Protein AF-A0A943QMR5-F1 (afdb_monomer_lite)

Sequence (156 aa):
EYVKEIKVVPTGTSNFNRKTGVVTILEGMEEGELLHELGHALETKFDLYNNEKFINILKADLPDSFTCLLNIKTTKEFIQEIDILDVDCPKFISKYQSRIYDKDMYKNERIDFSTGEFNYKVLGEYFSEGYKGYILNPNNLKEKDIKLYNFIKELV

Secondary structure (DSSP, 8-state):
----EEEEESSS--EEETTTTEEEEETTPPTTHHHHHHHHHHHHHTTGGG-HHHHHHHHTTSPPHHHHHHTEEEE-SSSS-EEEE-S--TT-SSGGGGEE-SB-TT--BSEETTTTEE-GGG-TTHHHHHHHHHHH-HHHHHHH-HHHHHHHHHH-

Foldseek 3Di:
DLQPEEAEDQDDDFAQDNVVSYTYHHPPDDPLSSLLRVLLSLCSVVVLLPPPLSVCLLCPQDDFFVLQVVQWDWDPPDPDIFIFRRDPRQQDLDRLLRTFDQAAPVRHGCAPPVVRGGDSNRSVRNRSVLSSCCPPPVPSNCVRRVSSSVVVVVSD

Radius of gyration: 15.37 Å; chains: 1; bounding box: 36×32×40 Å

pLDDT: mean 94.41, std 4.56, range [62.22, 98.44]

Structure (mmCIF, N/CA/C/O backbone):
data_AF-A0A943QMR5-F1
#
_entry.id   AF-A0A943QMR5-F1
#
loop_
_atom_site.group_PDB
_atom_site.id
_atom_site.type_symbol
_atom_site.label_atom_id
_atom_site.label_alt_id
_atom_site.label_comp_id
_atom_site.label_asym_id
_atom_site.label_entity_id
_atom_site.label_seq_id
_atom_site.pdbx_PDB_ins_code
_atom_site.Cartn_x
_atom_site.Cartn_y
_atom_site.Cartn_z
_atom_site.occupancy
_atom_site.B_iso_or_equiv
_atom_site.auth_seq_id
_atom_site.auth_comp_id
_atom_site.auth_asym_id
_atom_site.auth_atom_id
_atom_site.pdbx_PDB_model_num
ATOM 1 N N . GLU A 1 1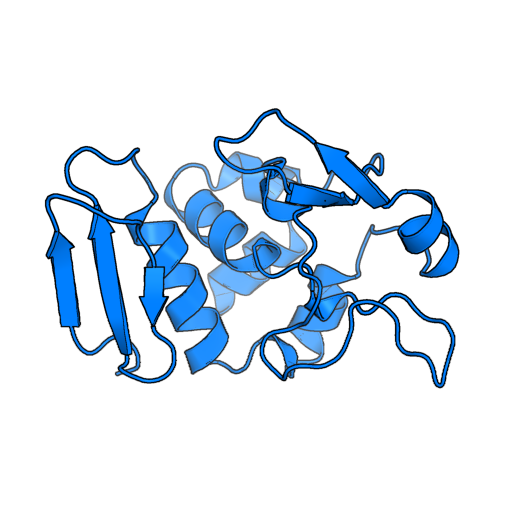 ? -18.369 -10.548 5.389 1.00 62.22 1 GLU A N 1
ATOM 2 C CA . GLU A 1 1 ? -17.677 -9.311 5.818 1.00 62.22 1 GLU A CA 1
ATOM 3 C C . GLU A 1 1 ? -16.207 -9.624 6.073 1.00 62.22 1 GLU A C 1
ATOM 5 O O . GLU A 1 1 ? -15.922 -10.738 6.501 1.00 62.22 1 GLU A O 1
ATOM 10 N N . TYR A 1 2 ? -15.286 -8.716 5.723 1.00 83.38 2 TYR A N 1
ATOM 11 C CA . TYR A 1 2 ? -13.830 -8.952 5.819 1.00 83.38 2 TYR A CA 1
ATOM 12 C C . TYR A 1 2 ? -13.209 -8.324 7.079 1.00 83.38 2 TYR A C 1
ATOM 14 O O . TYR A 1 2 ? -12.299 -8.898 7.674 1.00 83.38 2 TYR A O 1
ATOM 22 N N . VAL A 1 3 ? -13.767 -7.196 7.531 1.00 92.38 3 VAL A N 1
ATOM 23 C CA . VAL A 1 3 ? -13.596 -6.701 8.900 1.00 92.38 3 VAL A CA 1
ATOM 24 C C . VAL A 1 3 ? -14.624 -7.407 9.774 1.00 92.38 3 VAL A C 1
ATOM 26 O O . VAL A 1 3 ? -15.812 -7.391 9.459 1.00 92.38 3 VAL A O 1
ATOM 29 N N . LYS A 1 4 ? -14.162 -8.054 10.841 1.00 93.81 4 LYS A N 1
ATOM 30 C CA . LYS A 1 4 ? -15.006 -8.774 11.803 1.00 93.81 4 LYS A CA 1
ATOM 31 C C . LYS A 1 4 ? -15.184 -8.009 13.106 1.00 93.81 4 LYS A C 1
ATOM 33 O O . LYS A 1 4 ? -16.177 -8.199 13.794 1.00 93.81 4 LYS A O 1
ATOM 38 N N . GLU A 1 5 ? -14.205 -7.182 13.456 1.00 94.94 5 GLU A N 1
ATOM 39 C CA . GLU A 1 5 ? -14.172 -6.451 14.715 1.00 94.94 5 GLU A CA 1
ATOM 40 C C . GLU A 1 5 ? -13.260 -5.229 14.570 1.00 94.94 5 GLU A C 1
ATOM 42 O O . GLU A 1 5 ? -12.235 -5.302 13.887 1.00 94.94 5 GLU A O 1
ATOM 47 N N . ILE A 1 6 ? -13.623 -4.127 15.227 1.00 94.94 6 ILE A N 1
ATOM 48 C CA . ILE A 1 6 ? -12.778 -2.938 15.365 1.00 94.94 6 ILE A CA 1
ATOM 49 C C . ILE A 1 6 ? -12.513 -2.741 16.857 1.00 94.94 6 ILE A C 1
ATOM 51 O O . ILE A 1 6 ? -13.455 -2.661 17.645 1.00 94.94 6 ILE A O 1
ATOM 55 N N . LYS A 1 7 ? -11.237 -2.683 17.245 1.00 95.19 7 LYS A N 1
ATOM 56 C CA . LYS A 1 7 ? -10.789 -2.490 18.628 1.00 95.19 7 LYS A CA 1
ATOM 57 C C . LYS A 1 7 ? -10.012 -1.203 18.751 1.00 95.19 7 LYS A C 1
ATOM 59 O O . LYS A 1 7 ? -9.032 -1.013 18.040 1.00 95.19 7 LYS A O 1
ATOM 64 N N . VAL A 1 8 ? -10.401 -0.388 19.718 1.00 94.62 8 VAL A N 1
ATOM 65 C CA . VAL A 1 8 ? -9.587 0.729 20.179 1.00 94.62 8 VAL A CA 1
ATOM 66 C C . VAL A 1 8 ? -8.699 0.224 21.317 1.00 94.62 8 VAL A C 1
ATOM 68 O O . VAL A 1 8 ? -9.191 -0.462 22.214 1.00 94.62 8 VAL A O 1
ATOM 71 N N . VAL A 1 9 ? -7.392 0.479 21.241 1.00 93.44 9 VAL A N 1
ATOM 72 C CA . VAL A 1 9 ? -6.405 -0.002 22.220 1.00 93.44 9 VAL A CA 1
ATOM 73 C C . VAL A 1 9 ? -5.554 1.151 22.755 1.00 93.44 9 VAL A C 1
ATOM 75 O O . VAL A 1 9 ? -5.190 2.034 21.983 1.00 93.44 9 VAL A O 1
ATOM 78 N N . PRO A 1 10 ? -5.174 1.142 24.044 1.00 92.25 10 PRO A N 1
ATOM 79 C CA . PRO A 1 10 ? -4.408 2.237 24.644 1.00 92.25 10 PRO A CA 1
ATOM 80 C C . PRO A 1 10 ? -2.910 2.205 24.294 1.00 92.25 10 PRO A C 1
ATOM 82 O O . PRO A 1 10 ? -2.204 3.188 24.501 1.00 92.25 10 PRO A O 1
ATOM 85 N N . THR A 1 11 ? -2.388 1.070 23.815 1.00 88.00 11 THR A N 1
ATOM 86 C CA . THR A 1 11 ? -0.970 0.882 23.469 1.00 88.00 11 THR A CA 1
ATOM 87 C C . THR A 1 11 ? -0.811 -0.034 22.254 1.00 88.00 11 THR A C 1
ATOM 89 O O . THR A 1 11 ? -1.694 -0.834 21.944 1.00 88.00 11 THR A O 1
ATOM 92 N N . GLY A 1 12 ? 0.338 0.060 21.577 1.00 87.50 12 GLY A N 1
ATOM 93 C CA . GLY A 1 12 ? 0.656 -0.724 20.380 1.00 87.50 12 GLY A CA 1
ATOM 94 C C . GLY A 1 12 ? 0.621 0.132 19.118 1.00 87.50 12 GLY A C 1
ATOM 95 O O . GLY A 1 12 ? 1.013 1.294 19.155 1.00 87.50 12 GLY A O 1
ATOM 96 N N . THR A 1 13 ? 0.182 -0.451 18.005 1.00 87.38 13 THR A N 1
ATOM 97 C CA . THR A 1 13 ? 0.020 0.242 16.722 1.00 87.38 13 THR A CA 1
ATOM 98 C C . THR A 1 13 ? -1.350 -0.060 16.136 1.00 87.38 13 THR A C 1
ATOM 100 O O . THR A 1 13 ? -1.931 -1.120 16.402 1.00 87.38 13 THR A O 1
ATOM 103 N N . SER A 1 14 ? -1.843 0.850 15.305 1.00 92.25 14 SER A N 1
ATOM 104 C CA . SER A 1 14 ? -2.954 0.555 14.406 1.00 92.25 14 SER A CA 1
ATOM 105 C C . SER A 1 14 ? -2.537 -0.529 13.416 1.00 92.25 14 SER A C 1
ATOM 107 O O . SER A 1 14 ? -1.351 -0.636 13.088 1.00 92.25 14 SER A O 1
ATOM 109 N N . ASN A 1 15 ? -3.472 -1.417 13.074 1.00 94.25 15 ASN A N 1
ATOM 110 C CA . ASN A 1 15 ? -3.225 -2.503 12.127 1.00 94.25 15 ASN A CA 1
ATOM 111 C C . ASN A 1 15 ? -4.519 -3.241 11.757 1.00 94.25 15 ASN A C 1
ATOM 113 O O . ASN A 1 15 ? -5.309 -3.611 12.631 1.00 94.25 15 ASN A O 1
ATOM 117 N N . PHE A 1 16 ? -4.659 -3.615 10.490 1.00 96.00 16 PHE A N 1
ATOM 118 C CA . PHE A 1 16 ? -5.585 -4.632 10.024 1.00 96.00 16 PHE A CA 1
ATOM 119 C C . PHE A 1 16 ? -4.928 -6.018 9.983 1.00 96.00 16 PHE A C 1
ATOM 121 O O . PHE A 1 16 ? -4.152 -6.378 9.088 1.00 96.00 16 PHE A O 1
ATOM 128 N N . ASN A 1 17 ? -5.324 -6.877 10.923 1.00 94.00 17 ASN A N 1
ATOM 129 C CA . ASN A 1 17 ? -4.875 -8.261 10.943 1.00 94.00 17 ASN A CA 1
ATOM 130 C C . ASN A 1 17 ? -5.646 -9.104 9.915 1.00 94.00 17 ASN A C 1
ATOM 132 O O . ASN A 1 17 ? -6.742 -9.598 10.181 1.00 94.00 17 ASN A O 1
ATOM 136 N N . ARG A 1 18 ? -5.012 -9.358 8.765 1.00 92.75 18 ARG A N 1
ATOM 137 C CA . ARG A 1 18 ? -5.574 -10.139 7.644 1.00 92.75 18 ARG A CA 1
ATOM 138 C C . ARG A 1 18 ? -6.019 -11.560 8.014 1.00 92.75 18 ARG A C 1
ATOM 140 O O . ARG A 1 18 ? -6.898 -12.102 7.354 1.00 92.75 18 ARG A O 1
ATOM 147 N N . LYS A 1 19 ? -5.437 -12.179 9.053 1.00 91.75 19 LYS A N 1
ATOM 148 C CA . LYS A 1 19 ? -5.794 -13.545 9.486 1.00 91.75 19 LYS A CA 1
ATOM 149 C C . LYS A 1 19 ? -7.053 -13.565 10.345 1.00 91.75 19 LYS A C 1
ATOM 151 O O . LYS A 1 19 ? -7.876 -14.467 10.214 1.00 91.75 19 LYS A O 1
ATOM 156 N N . THR A 1 20 ? -7.183 -12.603 11.254 1.00 94.25 20 THR A N 1
ATOM 157 C CA . THR A 1 20 ? -8.310 -12.557 12.194 1.00 94.25 20 THR A CA 1
ATOM 158 C C . THR A 1 20 ? -9.465 -11.706 11.674 1.00 94.25 20 THR A C 1
ATOM 160 O O . THR A 1 20 ? -10.603 -11.939 12.072 1.00 94.25 20 THR A O 1
ATOM 163 N N . GLY A 1 21 ? -9.202 -10.772 10.756 1.00 94.62 21 GLY A N 1
ATOM 164 C CA . GLY A 1 21 ? -10.157 -9.765 10.295 1.00 94.62 21 GLY A CA 1
ATOM 165 C C . GLY A 1 21 ? -10.380 -8.642 11.312 1.00 94.62 21 GLY A C 1
ATOM 166 O O . GLY A 1 21 ? -11.382 -7.938 11.225 1.00 94.62 21 GLY A O 1
ATOM 167 N N . VAL A 1 22 ? -9.498 -8.505 12.305 1.00 96.44 22 VAL A N 1
ATOM 168 C CA . VAL A 1 22 ? -9.606 -7.485 13.356 1.00 96.44 22 VAL A CA 1
ATOM 169 C C . VAL A 1 22 ? -8.833 -6.244 12.929 1.00 96.44 22 VAL A C 1
ATOM 171 O O . VAL A 1 22 ? -7.657 -6.347 12.577 1.00 96.44 22 VAL A O 1
ATOM 174 N N . VAL A 1 23 ? -9.491 -5.089 12.991 1.00 96.75 23 VAL A N 1
ATOM 175 C CA . VAL A 1 23 ? -8.855 -3.775 12.885 1.00 96.75 23 VAL A CA 1
ATOM 176 C C . VAL A 1 23 ? -8.551 -3.286 14.298 1.00 96.75 23 VAL A C 1
ATOM 178 O O . VAL A 1 23 ? -9.454 -3.179 15.127 1.00 96.75 23 VAL A O 1
ATOM 181 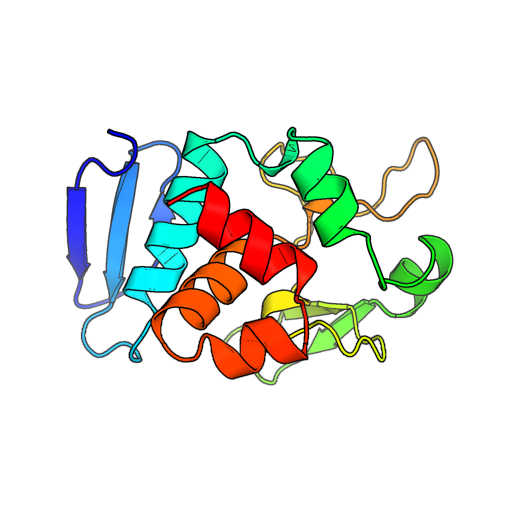N N . THR A 1 24 ? -7.288 -3.000 14.578 1.00 95.94 24 THR A N 1
ATOM 182 C CA . THR A 1 24 ? -6.842 -2.374 15.824 1.00 95.94 24 THR A CA 1
ATOM 183 C C . THR A 1 24 ? -6.528 -0.910 15.555 1.00 95.94 24 THR A C 1
ATOM 185 O O . THR A 1 24 ? -5.931 -0.592 14.533 1.00 95.94 24 THR A O 1
ATOM 188 N N . ILE A 1 25 ? -6.941 -0.039 16.468 1.00 95.50 25 ILE A N 1
ATOM 189 C CA . ILE A 1 25 ? -6.929 1.419 16.352 1.00 95.50 25 ILE A CA 1
ATOM 190 C C . ILE A 1 25 ? -6.309 1.969 17.640 1.00 95.50 25 ILE A C 1
ATOM 192 O O . ILE A 1 25 ? -6.849 1.739 18.722 1.00 95.50 25 ILE A O 1
ATOM 196 N N . LEU A 1 26 ? -5.147 2.620 17.556 1.00 93.38 26 LEU A N 1
ATOM 197 C CA . LEU A 1 26 ? -4.461 3.156 18.738 1.00 93.38 26 LEU A CA 1
ATOM 198 C C . LEU A 1 26 ? -5.170 4.414 19.270 1.00 93.38 26 LEU A C 1
ATOM 200 O O . LEU A 1 26 ? -5.434 5.348 18.523 1.00 93.38 26 LEU A O 1
ATOM 204 N N . GLU A 1 27 ? -5.451 4.485 20.570 1.00 90.00 27 GLU A N 1
ATOM 205 C CA . GLU A 1 27 ? -6.047 5.682 21.175 1.00 90.00 27 GLU A CA 1
ATOM 206 C C . GLU A 1 27 ? -5.210 6.944 20.910 1.00 90.00 27 GLU A C 1
ATOM 208 O O . GLU A 1 27 ? -3.996 6.957 21.099 1.00 90.00 27 GLU A O 1
ATOM 213 N N . GLY A 1 28 ? -5.876 8.025 20.491 1.00 84.75 28 GLY A N 1
ATOM 214 C CA . GLY A 1 28 ? -5.225 9.311 20.218 1.00 84.75 28 GLY A CA 1
ATOM 215 C C . GLY A 1 28 ? -4.469 9.388 18.888 1.00 84.75 28 GLY A C 1
ATOM 216 O O . GLY A 1 28 ? -3.733 10.350 18.682 1.00 84.75 28 GLY A O 1
ATOM 217 N N . MET A 1 29 ? -4.639 8.406 17.997 1.00 84.81 29 MET A N 1
ATOM 218 C CA . MET A 1 29 ? -4.079 8.436 16.642 1.00 84.81 29 MET A CA 1
ATOM 219 C C . MET A 1 29 ? -4.600 9.606 15.794 1.00 84.81 29 MET A C 1
ATOM 221 O O . MET A 1 29 ? -5.640 10.208 16.075 1.00 84.81 29 MET A O 1
ATOM 225 N N . GLU A 1 30 ? -3.888 9.866 14.703 1.00 84.69 30 GLU A N 1
ATOM 226 C CA . GLU A 1 30 ? -4.245 10.891 13.731 1.00 84.69 30 GLU A CA 1
ATOM 227 C C . GLU A 1 30 ? -5.541 10.569 12.971 1.00 84.69 30 GLU A C 1
ATOM 229 O O . GLU A 1 30 ? -5.943 9.414 12.779 1.00 84.69 30 GLU A O 1
ATOM 234 N N . GLU A 1 31 ? -6.200 11.629 12.507 1.00 86.81 31 GLU A N 1
ATOM 235 C CA . GLU A 1 31 ? -7.380 11.518 11.661 1.00 86.81 31 GLU A CA 1
ATOM 236 C C . GLU A 1 31 ? -7.048 10.763 10.361 1.00 86.81 31 GLU A C 1
ATOM 238 O O . GLU A 1 31 ? -6.076 11.057 9.668 1.00 86.81 31 GLU A O 1
ATOM 243 N N . GLY A 1 32 ? -7.881 9.778 10.017 1.00 92.44 32 GLY A N 1
ATOM 244 C CA . GLY A 1 32 ? -7.724 8.970 8.805 1.00 92.44 32 GLY A CA 1
ATOM 245 C C . GLY A 1 32 ? -7.019 7.631 8.993 1.00 92.44 32 GLY A C 1
ATOM 246 O O . GLY A 1 32 ? -7.084 6.798 8.094 1.00 92.44 32 GLY A O 1
ATOM 247 N N . GLU A 1 33 ? -6.437 7.366 10.156 1.00 94.00 33 GLU A N 1
ATOM 248 C CA . GLU A 1 33 ? -5.756 6.099 10.435 1.00 94.00 33 GLU A CA 1
ATOM 249 C C . GLU A 1 33 ? -6.735 4.901 10.439 1.00 94.00 33 GLU A C 1
ATOM 251 O O . GLU A 1 33 ? -6.443 3.844 9.890 1.00 94.00 33 GLU A O 1
ATOM 256 N N . LEU A 1 34 ? -7.981 5.076 10.906 1.00 95.12 34 LEU A N 1
ATOM 257 C CA . LEU A 1 34 ? -9.029 4.060 10.702 1.00 95.12 34 LEU A CA 1
ATOM 258 C C . LEU A 1 34 ? -9.304 3.809 9.211 1.00 95.12 34 LEU A C 1
ATOM 260 O O . LEU A 1 34 ? -9.504 2.669 8.801 1.00 95.12 34 LEU A O 1
ATOM 264 N N . LEU A 1 35 ? -9.330 4.863 8.393 1.00 96.38 35 LEU A N 1
ATOM 265 C CA . LEU A 1 35 ? -9.588 4.731 6.958 1.00 96.38 35 LEU A CA 1
ATOM 266 C C . LEU A 1 35 ? -8.445 3.983 6.271 1.00 96.38 35 LEU A C 1
ATOM 268 O O . LEU A 1 35 ? -8.716 3.129 5.435 1.00 96.38 35 LEU A O 1
ATOM 272 N N . HIS A 1 36 ? -7.203 4.250 6.670 1.00 96.81 36 HIS A N 1
ATOM 273 C CA . HIS A 1 36 ? -6.023 3.519 6.222 1.00 96.81 36 HIS A CA 1
ATOM 274 C C . HIS A 1 36 ? -6.173 2.006 6.460 1.00 96.81 36 HIS A C 1
ATOM 276 O O . HIS A 1 36 ? -6.114 1.214 5.516 1.00 96.81 36 HIS A O 1
ATOM 282 N N . GLU A 1 37 ? -6.503 1.601 7.691 1.00 96.94 37 GLU A N 1
ATOM 283 C CA . GLU A 1 37 ? -6.676 0.181 8.025 1.00 96.94 37 GLU A CA 1
ATOM 284 C C . GLU A 1 37 ? -7.878 -0.467 7.328 1.00 96.94 37 GLU A C 1
ATOM 286 O O . GLU A 1 37 ? -7.832 -1.632 6.916 1.00 96.94 37 GLU A O 1
ATOM 291 N N . LEU A 1 38 ? -8.965 0.284 7.134 1.00 96.19 38 LEU A N 1
ATOM 292 C CA . LEU A 1 38 ? -10.084 -0.174 6.311 1.00 96.19 38 LEU A CA 1
ATOM 293 C C . LEU A 1 38 ? -9.670 -0.346 4.841 1.00 96.19 38 LEU A C 1
ATOM 295 O O . LEU A 1 38 ? -10.133 -1.284 4.193 1.00 96.19 38 LEU A O 1
ATOM 299 N N . GLY A 1 39 ? -8.764 0.489 4.331 1.00 97.19 39 GLY A N 1
ATOM 300 C CA . GLY A 1 39 ? -8.156 0.337 3.010 1.00 97.19 39 GLY A CA 1
ATOM 301 C C . GLY A 1 39 ? -7.448 -1.010 2.863 1.00 97.19 39 GLY A C 1
ATOM 302 O O . GLY A 1 39 ? -7.742 -1.762 1.934 1.00 97.19 39 GLY A O 1
ATOM 303 N N . HIS A 1 40 ? -6.631 -1.395 3.843 1.00 97.31 40 HIS A N 1
ATOM 304 C CA . HIS A 1 40 ? -6.014 -2.723 3.885 1.00 97.31 40 HIS A CA 1
ATOM 305 C C . HIS A 1 40 ? -7.023 -3.879 3.951 1.00 97.31 40 HIS A C 1
ATOM 307 O O . HIS A 1 40 ? -6.810 -4.958 3.377 1.00 97.31 40 HIS A O 1
ATOM 313 N N . ALA A 1 41 ? -8.151 -3.675 4.632 1.00 96.56 41 ALA A N 1
ATOM 314 C CA . ALA A 1 41 ? -9.226 -4.657 4.637 1.00 96.56 41 ALA A CA 1
ATOM 315 C C . ALA A 1 41 ? -9.861 -4.825 3.249 1.00 96.56 41 ALA A C 1
ATOM 317 O O . ALA A 1 41 ? -10.148 -5.956 2.847 1.00 96.56 41 ALA A O 1
ATOM 318 N N . LEU A 1 42 ? -10.034 -3.735 2.493 1.00 96.56 42 LEU A N 1
ATOM 319 C CA . LEU A 1 42 ? -10.519 -3.776 1.109 1.00 96.56 42 LEU A CA 1
ATOM 320 C C . LEU A 1 42 ? -9.505 -4.439 0.168 1.00 96.56 42 LEU A C 1
ATOM 322 O O . LEU A 1 42 ? -9.911 -5.294 -0.618 1.00 96.56 42 LEU A O 1
ATOM 326 N N . GLU A 1 43 ? -8.207 -4.137 0.295 1.00 95.88 43 GLU A N 1
ATOM 327 C CA . GLU A 1 43 ? -7.138 -4.815 -0.463 1.00 95.88 43 GLU A CA 1
ATOM 328 C C . GLU A 1 43 ? -7.254 -6.328 -0.361 1.00 95.88 43 GLU A C 1
ATOM 330 O O . GLU A 1 43 ? -7.182 -7.043 -1.359 1.00 95.88 43 GLU A O 1
ATOM 335 N N . THR A 1 44 ? -7.468 -6.805 0.864 1.00 94.69 44 THR A N 1
ATOM 336 C CA . THR A 1 44 ? -7.525 -8.234 1.146 1.00 94.69 44 THR A CA 1
ATOM 337 C C . THR A 1 44 ? -8.858 -8.832 0.702 1.00 94.69 44 THR A C 1
ATOM 339 O O . THR A 1 44 ? -8.880 -9.924 0.142 1.00 94.69 44 THR A O 1
ATOM 342 N N . LYS A 1 45 ? -9.973 -8.115 0.899 1.00 94.31 45 LYS A N 1
ATOM 343 C CA . LYS A 1 45 ? -11.311 -8.547 0.468 1.00 94.31 45 LYS A CA 1
ATOM 344 C C . LYS A 1 45 ? -11.395 -8.760 -1.042 1.00 94.31 45 LYS A C 1
ATOM 346 O O . LYS A 1 45 ? -12.061 -9.694 -1.481 1.00 94.31 45 LYS A O 1
ATOM 351 N N . PHE A 1 46 ? -10.776 -7.871 -1.812 1.00 95.19 46 PHE A N 1
ATOM 352 C CA . PHE A 1 46 ? -10.840 -7.868 -3.273 1.00 95.19 46 PHE A CA 1
ATOM 353 C C . PHE A 1 46 ? -9.600 -8.471 -3.943 1.00 95.19 46 PHE A C 1
ATOM 355 O O . PHE A 1 46 ? -9.499 -8.418 -5.166 1.00 95.19 46 PHE A O 1
ATOM 362 N N . ASP A 1 47 ? -8.679 -9.034 -3.153 1.00 95.50 47 ASP A N 1
ATOM 363 C CA . ASP A 1 47 ? -7.408 -9.614 -3.604 1.00 95.50 47 ASP A CA 1
ATOM 364 C C . ASP A 1 47 ? -6.667 -8.702 -4.600 1.00 95.50 47 ASP A C 1
ATOM 366 O O . ASP A 1 47 ? -6.244 -9.114 -5.683 1.00 95.50 47 ASP A O 1
ATOM 370 N N . LEU 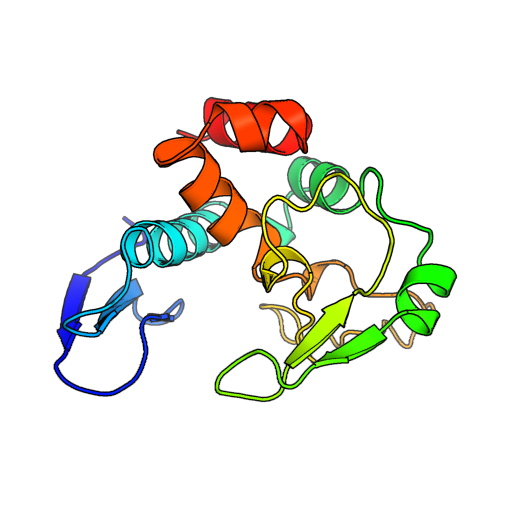A 1 48 ? -6.555 -7.414 -4.248 1.00 97.19 48 LEU A N 1
ATOM 371 C CA . LEU A 1 48 ? -6.126 -6.369 -5.183 1.00 97.19 48 LEU A CA 1
ATOM 372 C C . LEU A 1 48 ? -4.736 -6.637 -5.765 1.00 97.19 48 LEU A C 1
ATOM 374 O O . LEU A 1 48 ? -4.513 -6.403 -6.949 1.00 97.19 48 LEU A O 1
ATOM 378 N N . TYR A 1 49 ? -3.815 -7.206 -4.988 1.00 96.31 49 TYR A N 1
ATOM 379 C CA . TYR A 1 49 ? -2.464 -7.507 -5.462 1.00 96.31 49 TYR A CA 1
ATOM 380 C C . TYR A 1 49 ? -2.378 -8.729 -6.400 1.00 96.31 49 TYR A C 1
ATOM 382 O O . TYR A 1 49 ? -1.298 -9.016 -6.918 1.00 96.31 49 TYR A O 1
ATOM 390 N N . ASN A 1 50 ? -3.492 -9.405 -6.692 1.00 96.44 50 ASN A N 1
ATOM 391 C CA . ASN A 1 50 ? -3.640 -10.336 -7.820 1.00 96.44 50 ASN A CA 1
ATOM 392 C C . ASN A 1 50 ? -4.595 -9.809 -8.908 1.00 96.44 50 ASN A C 1
ATOM 394 O O . ASN A 1 50 ? -4.804 -10.470 -9.923 1.00 96.44 50 ASN A O 1
ATOM 398 N N . ASN A 1 51 ? -5.156 -8.611 -8.734 1.00 97.38 51 ASN A N 1
ATOM 399 C CA . ASN A 1 51 ? -6.013 -7.967 -9.716 1.00 97.38 51 ASN A CA 1
ATOM 400 C C . ASN A 1 51 ? -5.168 -7.217 -10.760 1.00 97.38 51 ASN A C 1
ATOM 402 O O . ASN A 1 51 ? -4.532 -6.209 -10.455 1.00 97.38 51 ASN A O 1
ATOM 406 N N . GLU A 1 52 ? -5.192 -7.671 -12.014 1.00 97.38 52 GLU A N 1
ATOM 407 C CA . GLU A 1 52 ? -4.381 -7.084 -13.093 1.00 97.38 52 GLU A CA 1
ATOM 408 C C . GLU A 1 52 ? -4.662 -5.592 -13.325 1.00 97.38 52 GLU A C 1
ATOM 410 O O . GLU A 1 52 ? -3.731 -4.816 -13.547 1.00 97.38 52 GLU A O 1
ATOM 415 N N . LYS A 1 53 ? -5.928 -5.159 -13.230 1.00 97.88 53 LYS A N 1
ATOM 416 C CA . LYS A 1 53 ? -6.295 -3.743 -13.383 1.00 97.88 53 LYS A CA 1
ATOM 417 C C . LYS A 1 53 ? -5.627 -2.903 -12.298 1.00 97.88 53 LYS A C 1
ATOM 419 O O . LYS A 1 53 ? -5.030 -1.879 -12.617 1.00 97.88 53 LYS A O 1
ATOM 424 N N . PHE A 1 54 ? -5.685 -3.344 -11.043 1.00 98.31 54 PHE A N 1
ATOM 425 C CA . PHE A 1 54 ? -5.026 -2.652 -9.939 1.00 98.31 54 PHE A CA 1
ATOM 426 C C . PHE A 1 54 ? -3.501 -2.648 -10.088 1.00 98.31 54 PHE A C 1
ATOM 428 O O . PHE A 1 54 ? -2.886 -1.596 -9.943 1.00 98.31 54 PHE A O 1
ATOM 435 N N . ILE A 1 55 ? -2.885 -3.779 -10.445 1.00 97.69 55 ILE A N 1
ATOM 436 C CA . ILE A 1 55 ? -1.431 -3.855 -10.656 1.00 97.69 55 ILE A CA 1
ATOM 437 C C . ILE A 1 55 ? -0.976 -2.897 -11.762 1.00 97.69 55 ILE A C 1
ATOM 439 O O . ILE A 1 55 ? 0.030 -2.207 -11.596 1.00 97.69 55 ILE A O 1
ATOM 443 N N . ASN A 1 56 ? -1.732 -2.791 -12.856 1.00 97.69 56 ASN A N 1
ATOM 444 C CA . ASN A 1 56 ? -1.445 -1.831 -13.920 1.00 97.69 56 ASN A CA 1
ATOM 445 C C . ASN A 1 56 ? -1.563 -0.381 -13.437 1.00 97.69 56 ASN A C 1
ATOM 447 O O . ASN A 1 56 ? -0.751 0.456 -13.823 1.00 97.69 56 ASN A O 1
ATOM 451 N N . ILE A 1 57 ? -2.534 -0.079 -12.571 1.00 97.75 57 ILE A N 1
ATOM 452 C CA . ILE A 1 57 ? -2.682 1.247 -11.959 1.00 97.75 57 ILE A CA 1
ATOM 453 C C . ILE A 1 57 ? -1.504 1.549 -11.036 1.00 97.75 57 ILE A C 1
ATOM 455 O O . ILE A 1 57 ? -0.909 2.613 -11.161 1.00 97.75 57 ILE A O 1
ATOM 459 N N . LEU A 1 58 ? -1.133 0.615 -10.159 1.00 96.81 58 LEU A N 1
ATOM 460 C CA . LEU A 1 58 ? -0.017 0.750 -9.227 1.00 96.81 58 LEU A CA 1
ATOM 461 C C . LEU A 1 58 ? 1.303 0.995 -9.972 1.00 96.81 58 LEU A C 1
ATOM 463 O O . LEU A 1 58 ? 2.005 1.952 -9.650 1.00 96.81 58 LEU A O 1
ATOM 467 N N . LYS A 1 59 ? 1.577 0.216 -11.025 1.00 95.31 59 LYS A N 1
ATOM 468 C CA . LYS A 1 59 ? 2.763 0.362 -11.885 1.00 95.31 59 LYS A CA 1
ATOM 469 C C . LYS A 1 59 ? 2.764 1.622 -12.744 1.00 95.31 59 LYS A C 1
ATOM 471 O O . LYS A 1 59 ? 3.833 2.096 -13.114 1.00 95.31 59 LYS A O 1
ATOM 476 N N . ALA A 1 60 ? 1.595 2.138 -13.113 1.00 94.06 60 ALA A N 1
ATOM 477 C CA . ALA A 1 60 ? 1.528 3.266 -14.026 1.00 94.06 60 ALA A CA 1
ATOM 478 C C . ALA A 1 60 ? 2.273 4.481 -13.465 1.00 94.06 60 ALA A C 1
ATOM 480 O O . ALA A 1 60 ? 2.134 4.801 -12.286 1.00 94.06 60 ALA A O 1
ATOM 481 N N . ASP A 1 61 ? 3.025 5.161 -14.328 1.00 91.50 61 ASP A N 1
ATOM 482 C CA . ASP A 1 61 ? 3.743 6.401 -14.011 1.00 91.50 61 ASP A CA 1
ATOM 483 C C . ASP A 1 61 ? 4.901 6.220 -12.996 1.00 91.50 61 ASP A C 1
ATOM 485 O O . ASP A 1 61 ? 5.582 7.187 -12.653 1.00 91.50 61 ASP A O 1
ATOM 489 N N . LEU A 1 62 ? 5.170 4.979 -12.559 1.00 94.38 62 LEU A N 1
ATOM 490 C CA . LEU A 1 62 ? 6.428 4.599 -11.919 1.00 94.38 62 LEU A CA 1
ATOM 491 C C . LEU A 1 62 ? 7.507 4.366 -12.984 1.00 94.38 62 LEU A C 1
ATOM 493 O O . LEU A 1 62 ? 7.188 3.969 -14.111 1.00 94.38 62 LEU A O 1
ATOM 497 N N . PRO A 1 63 ? 8.786 4.581 -12.642 1.00 93.69 63 PRO A N 1
ATOM 498 C CA . PRO A 1 63 ? 9.873 4.258 -13.546 1.00 93.69 63 PRO A CA 1
ATOM 499 C C . PRO A 1 63 ? 10.004 2.740 -13.753 1.00 93.69 63 PRO A C 1
ATOM 501 O O . PRO A 1 63 ? 9.352 1.919 -13.093 1.00 93.69 63 PRO A O 1
ATOM 504 N N . ASP A 1 64 ? 10.851 2.363 -14.709 1.00 93.88 64 ASP A N 1
ATOM 505 C CA . ASP A 1 64 ? 11.147 0.963 -14.975 1.00 93.88 64 ASP A CA 1
ATOM 506 C C . ASP A 1 64 ? 11.762 0.270 -13.748 1.00 93.88 64 ASP A C 1
ATOM 508 O O . ASP A 1 64 ? 12.314 0.896 -12.840 1.00 93.88 64 ASP A O 1
ATOM 512 N N . SER A 1 65 ? 11.677 -1.057 -13.752 1.00 94.94 65 SER A N 1
ATOM 513 C CA . SER A 1 65 ? 12.117 -1.911 -12.653 1.00 94.94 65 SER A CA 1
ATOM 514 C C . SER A 1 65 ? 13.557 -1.633 -12.200 1.00 94.94 65 SER A C 1
ATOM 516 O O . SER A 1 65 ? 13.825 -1.573 -10.999 1.00 94.94 65 SER A O 1
ATOM 518 N N . PHE A 1 66 ? 14.490 -1.442 -13.136 1.00 94.44 66 PHE A N 1
ATOM 519 C CA . PHE A 1 66 ? 15.894 -1.213 -12.800 1.00 94.44 66 PHE A CA 1
ATOM 520 C C . PHE A 1 66 ? 16.076 0.142 -12.112 1.00 94.44 66 PHE A C 1
ATOM 522 O O . PHE A 1 66 ? 16.723 0.232 -11.066 1.00 94.44 66 PHE A O 1
ATOM 529 N N . THR A 1 67 ? 15.430 1.180 -12.642 1.00 95.56 67 THR A N 1
ATOM 530 C CA . THR A 1 67 ? 15.405 2.504 -12.017 1.00 95.56 67 THR A CA 1
ATOM 531 C C . THR A 1 67 ? 14.771 2.462 -10.623 1.00 95.56 67 THR A C 1
ATOM 533 O O . THR A 1 67 ? 15.285 3.112 -9.713 1.00 95.56 67 THR A O 1
ATOM 536 N N . CYS A 1 68 ? 13.712 1.674 -10.405 1.00 95.75 68 CYS A N 1
ATOM 537 C CA . CYS A 1 68 ? 13.139 1.495 -9.069 1.00 95.75 68 CYS A CA 1
ATOM 538 C C . CYS A 1 68 ? 14.162 0.926 -8.075 1.00 95.75 68 CYS A C 1
ATOM 540 O O . CYS A 1 68 ? 14.323 1.479 -6.989 1.00 95.75 68 CYS A O 1
ATOM 542 N N . LEU A 1 69 ? 14.889 -0.130 -8.455 1.00 95.38 69 LEU A N 1
ATOM 543 C CA . LEU A 1 69 ? 15.889 -0.771 -7.590 1.00 95.38 69 LEU A CA 1
ATOM 544 C C . LEU A 1 69 ? 17.022 0.178 -7.184 1.00 95.38 69 LEU A C 1
ATOM 546 O O . LEU A 1 69 ? 17.457 0.154 -6.034 1.00 95.38 69 LEU A O 1
ATOM 550 N N . LEU A 1 70 ? 17.482 1.031 -8.104 1.00 95.62 70 LEU A N 1
ATOM 551 C CA . LEU A 1 70 ? 18.543 2.007 -7.830 1.00 95.62 70 LEU A CA 1
ATOM 552 C C . LEU A 1 70 ? 18.110 3.144 -6.893 1.00 95.62 70 LEU A C 1
ATOM 554 O O . LEU A 1 70 ? 18.968 3.812 -6.319 1.00 95.62 70 LEU A O 1
ATOM 558 N N . ASN A 1 71 ? 16.804 3.373 -6.745 1.00 96.50 71 ASN A N 1
ATOM 559 C CA . ASN A 1 71 ? 16.246 4.489 -5.980 1.00 96.50 71 ASN A CA 1
ATOM 560 C C . ASN A 1 71 ? 15.572 4.052 -4.669 1.00 96.50 71 ASN A C 1
ATOM 562 O O . ASN A 1 71 ? 14.804 4.812 -4.081 1.00 96.50 71 ASN A O 1
ATOM 566 N N . ILE A 1 72 ? 15.868 2.848 -4.173 1.00 96.50 72 ILE A N 1
ATOM 567 C CA . ILE A 1 72 ? 15.458 2.438 -2.825 1.00 96.50 72 ILE A CA 1
ATOM 568 C C . ILE A 1 72 ? 16.336 3.161 -1.800 1.00 96.50 72 ILE A C 1
ATOM 570 O O . ILE A 1 72 ? 17.564 3.058 -1.845 1.00 96.50 72 ILE A O 1
ATOM 574 N N . LYS A 1 73 ? 15.715 3.876 -0.857 1.00 96.31 73 LYS A N 1
ATOM 575 C CA . LYS A 1 73 ? 16.419 4.560 0.235 1.00 96.31 73 LYS A CA 1
ATOM 576 C C . LYS A 1 73 ? 15.756 4.299 1.574 1.00 96.31 73 LYS A C 1
ATOM 578 O O . LYS A 1 73 ? 14.537 4.347 1.683 1.00 96.31 73 LYS A O 1
ATOM 583 N N . THR A 1 74 ? 16.569 4.128 2.608 1.00 96.75 74 THR A N 1
ATOM 584 C CA . THR A 1 74 ? 16.095 4.117 3.993 1.00 96.75 74 THR A CA 1
ATOM 585 C C . THR A 1 74 ? 15.932 5.553 4.493 1.00 96.75 74 THR A C 1
ATOM 587 O O . THR A 1 74 ? 16.864 6.356 4.402 1.00 96.75 74 THR A O 1
ATOM 590 N N . THR A 1 75 ? 14.764 5.888 5.040 1.00 92.81 75 THR A N 1
ATOM 591 C CA . THR A 1 75 ? 14.493 7.180 5.691 1.00 92.81 75 THR A CA 1
ATOM 592 C C . THR A 1 75 ? 14.249 7.013 7.191 1.00 92.81 75 THR A C 1
ATOM 594 O O . THR A 1 75 ? 13.707 6.004 7.640 1.00 92.81 75 THR A O 1
ATOM 597 N N . LYS A 1 76 ? 14.639 8.034 7.964 1.00 92.38 76 LYS A N 1
ATOM 598 C CA . LYS A 1 76 ? 14.435 8.144 9.422 1.00 92.38 76 LYS A CA 1
ATOM 599 C C . LYS A 1 76 ? 13.370 9.177 9.801 1.00 92.38 76 LYS A C 1
ATOM 601 O O . LYS A 1 76 ? 13.308 9.611 10.944 1.00 92.38 76 LYS A O 1
ATOM 606 N N . GLU A 1 77 ? 12.579 9.631 8.831 1.00 87.06 77 GLU A N 1
ATOM 607 C CA . GLU A 1 77 ? 11.512 10.618 9.054 1.00 87.06 77 GLU A CA 1
ATOM 608 C C . GLU A 1 77 ? 10.312 10.046 9.822 1.00 87.06 77 GLU A C 1
ATOM 610 O O . GLU A 1 77 ? 9.479 10.801 10.313 1.00 87.06 77 GLU A O 1
ATOM 615 N N . PHE A 1 78 ? 10.234 8.721 9.942 1.00 83.44 78 PHE A N 1
ATOM 616 C CA . PHE A 1 78 ? 9.199 8.009 10.681 1.00 83.44 78 PHE A CA 1
ATOM 617 C C . PHE A 1 78 ? 9.758 7.467 12.003 1.00 83.44 78 PHE A C 1
ATOM 619 O O . PHE A 1 78 ? 10.969 7.350 12.182 1.00 83.44 78 PHE A O 1
ATOM 626 N N . ILE A 1 79 ? 8.864 7.098 12.929 1.00 81.56 79 ILE A N 1
ATOM 627 C CA . ILE A 1 79 ? 9.229 6.532 14.245 1.00 81.56 79 ILE A CA 1
ATOM 628 C C . ILE A 1 79 ? 10.134 5.298 14.093 1.00 81.56 79 ILE A C 1
ATOM 630 O O . ILE A 1 79 ? 11.015 5.060 14.916 1.00 81.56 79 ILE A O 1
ATOM 634 N N . GLN A 1 80 ? 9.907 4.516 13.038 1.00 84.44 80 GLN A N 1
ATOM 635 C CA . GLN A 1 80 ? 10.754 3.398 12.641 1.00 84.44 80 GLN A CA 1
ATOM 636 C C . GLN A 1 80 ? 11.417 3.728 11.307 1.00 84.44 80 GLN A C 1
ATOM 638 O O . GLN A 1 80 ? 10.792 4.341 10.442 1.00 84.44 80 GLN A O 1
ATOM 643 N N . GLU A 1 81 ? 12.667 3.304 11.136 1.00 92.19 81 GLU A N 1
ATOM 644 C CA . GLU A 1 81 ? 13.336 3.405 9.842 1.00 92.19 81 GLU A CA 1
ATOM 645 C C . GLU A 1 81 ? 12.592 2.530 8.830 1.00 92.19 81 GLU A C 1
ATOM 647 O O . GLU A 1 81 ? 12.299 1.362 9.098 1.00 92.19 81 GLU A O 1
ATOM 652 N N . ILE A 1 82 ? 12.261 3.111 7.680 1.00 94.81 82 ILE A N 1
ATOM 653 C CA . ILE A 1 82 ? 11.582 2.407 6.594 1.00 94.81 82 ILE A CA 1
ATOM 654 C C . ILE A 1 82 ? 12.333 2.625 5.290 1.00 94.81 82 ILE A C 1
ATOM 656 O O . ILE A 1 82 ? 12.912 3.692 5.066 1.00 94.81 82 ILE A O 1
ATOM 660 N N . ASP A 1 83 ? 12.271 1.631 4.413 1.00 97.25 83 ASP A N 1
ATOM 661 C CA . ASP A 1 83 ? 12.687 1.789 3.028 1.00 97.25 83 ASP A CA 1
ATOM 662 C C . ASP A 1 83 ? 11.558 2.441 2.227 1.00 97.25 83 ASP A C 1
ATOM 664 O O . ASP A 1 83 ? 10.376 2.142 2.412 1.00 97.25 83 ASP A O 1
ATOM 668 N N . ILE A 1 84 ? 11.928 3.346 1.330 1.00 96.88 84 ILE A N 1
ATOM 669 C CA . ILE A 1 84 ? 11.027 4.031 0.411 1.00 96.88 84 ILE A CA 1
ATOM 670 C C . ILE A 1 84 ? 11.567 3.960 -1.012 1.00 96.88 84 ILE A C 1
ATOM 672 O O . ILE A 1 84 ? 12.778 3.895 -1.239 1.00 96.88 84 ILE A O 1
ATOM 676 N N . LEU A 1 85 ? 10.656 4.031 -1.974 1.00 96.56 85 LEU A N 1
ATOM 677 C CA . LEU A 1 85 ? 10.974 4.314 -3.361 1.00 96.56 85 LEU A CA 1
ATOM 678 C C . LEU A 1 85 ? 11.168 5.831 -3.518 1.00 96.56 85 LEU A C 1
ATOM 680 O O . LEU A 1 85 ? 10.192 6.577 -3.620 1.00 96.56 85 LEU A O 1
ATOM 684 N N . ASP A 1 86 ? 12.420 6.290 -3.501 1.00 95.19 86 ASP A N 1
ATOM 685 C CA . ASP A 1 86 ? 12.781 7.709 -3.612 1.00 95.19 86 ASP A CA 1
ATOM 686 C C . ASP A 1 86 ? 12.942 8.123 -5.077 1.00 95.19 86 ASP A C 1
ATOM 688 O O . ASP A 1 86 ? 14.041 8.343 -5.585 1.00 95.19 86 ASP A O 1
ATOM 692 N N . VAL A 1 87 ? 11.812 8.166 -5.774 1.00 89.75 87 VAL A N 1
ATOM 693 C CA . VAL A 1 87 ? 11.719 8.564 -7.179 1.00 89.75 87 VAL A CA 1
ATOM 694 C C . VAL A 1 87 ? 10.856 9.812 -7.295 1.00 89.75 87 VAL A C 1
ATOM 696 O O . VAL A 1 87 ? 9.893 9.982 -6.544 1.00 89.75 87 VAL A O 1
ATOM 699 N N . ASP A 1 88 ? 11.160 10.660 -8.274 1.00 82.44 88 ASP A N 1
ATOM 700 C CA . ASP A 1 88 ? 10.277 11.765 -8.643 1.00 82.44 88 ASP A CA 1
ATOM 701 C C . ASP A 1 88 ? 9.038 11.203 -9.357 1.00 82.44 88 ASP A C 1
ATOM 703 O O . ASP A 1 88 ? 9.002 11.062 -10.580 1.00 82.44 88 ASP A O 1
ATOM 707 N N . CYS A 1 89 ? 8.050 10.770 -8.571 1.00 84.50 89 CYS A N 1
ATOM 708 C CA . CYS A 1 89 ? 6.784 10.257 -9.071 1.00 84.50 89 CYS A CA 1
ATOM 709 C C . CYS A 1 89 ? 5.632 11.148 -8.588 1.00 84.50 89 CYS A C 1
ATOM 711 O O . CYS A 1 89 ? 5.295 11.136 -7.398 1.00 84.50 89 CYS A O 1
ATOM 713 N N . PRO A 1 90 ? 4.972 11.889 -9.496 1.00 85.75 90 PRO A N 1
ATOM 714 C CA . PRO A 1 90 ? 3.951 12.863 -9.118 1.00 85.75 90 PRO A CA 1
ATOM 715 C C . PRO A 1 90 ? 2.674 12.218 -8.560 1.00 85.75 90 PRO A C 1
ATOM 717 O O . PRO A 1 90 ? 1.865 12.913 -7.943 1.00 85.75 90 PRO A O 1
ATOM 720 N N . LYS A 1 91 ? 2.488 10.901 -8.747 1.00 93.50 91 LYS A N 1
ATOM 721 C CA . LYS A 1 91 ? 1.259 10.200 -8.353 1.00 93.50 91 LYS A CA 1
ATOM 722 C C . LYS A 1 91 ? 1.116 10.005 -6.847 1.00 93.50 91 LYS A C 1
ATOM 724 O O . LYS A 1 91 ? -0.003 9.883 -6.355 1.00 93.50 91 LYS A O 1
ATOM 729 N N . PHE A 1 92 ? 2.227 9.950 -6.109 1.00 95.38 92 PHE A N 1
ATOM 730 C CA . PHE A 1 92 ? 2.169 9.699 -4.675 1.00 95.38 92 PHE A CA 1
ATOM 731 C C . PHE A 1 92 ? 1.577 10.916 -3.947 1.00 95.38 92 PHE A C 1
ATOM 733 O O . PHE A 1 92 ? 2.105 12.036 -3.958 1.00 95.38 92 PHE A O 1
ATOM 740 N N . ILE A 1 93 ? 0.434 10.698 -3.304 1.00 94.94 93 ILE A N 1
ATOM 741 C CA . ILE A 1 93 ? -0.278 11.697 -2.509 1.00 94.94 93 ILE A CA 1
ATOM 742 C C . ILE A 1 93 ? 0.336 11.860 -1.119 1.00 94.94 93 ILE A C 1
ATOM 744 O O . ILE A 1 93 ? 0.219 12.943 -0.548 1.00 94.94 93 ILE A O 1
ATOM 748 N N . SER A 1 94 ? 1.030 10.834 -0.618 1.00 92.25 94 SER A N 1
ATOM 749 C CA . SER A 1 94 ? 1.823 10.859 0.613 1.00 92.25 94 SER A CA 1
ATOM 750 C C . SER A 1 94 ? 3.142 10.107 0.414 1.00 92.25 94 SER A C 1
ATOM 752 O O . SER A 1 94 ? 3.231 9.193 -0.404 1.00 92.25 94 SER A O 1
ATOM 754 N N . LYS A 1 95 ? 4.176 10.460 1.187 1.00 92.75 95 LYS A N 1
ATOM 755 C CA . LYS A 1 95 ? 5.458 9.731 1.189 1.00 92.75 95 LYS A CA 1
ATOM 756 C C . LYS A 1 95 ? 5.288 8.274 1.622 1.00 92.75 95 LYS A C 1
ATOM 758 O O . LYS A 1 95 ? 6.033 7.406 1.193 1.00 92.75 95 LYS A O 1
ATOM 763 N N . TYR A 1 96 ? 4.287 7.997 2.451 1.00 93.62 96 TYR A N 1
ATOM 764 C CA . TYR A 1 96 ? 4.039 6.653 2.952 1.00 93.62 96 TYR A CA 1
ATOM 765 C C . TYR A 1 96 ? 3.589 5.688 1.843 1.00 93.62 96 TYR A C 1
ATOM 767 O O . TYR A 1 96 ? 3.941 4.517 1.898 1.00 93.62 96 TYR A O 1
ATOM 775 N N . GLN A 1 97 ? 2.953 6.175 0.765 1.00 95.88 97 GLN A N 1
ATOM 776 C CA . GLN A 1 97 ? 2.642 5.349 -0.414 1.00 95.88 97 GLN A CA 1
ATOM 777 C C . GLN A 1 97 ? 3.872 4.775 -1.120 1.00 95.88 97 GLN A C 1
ATOM 779 O O . GLN A 1 97 ? 3.749 3.770 -1.819 1.00 95.88 97 GLN A O 1
ATOM 784 N N . SER A 1 98 ? 5.040 5.405 -0.965 1.00 96.06 98 SER A N 1
ATOM 785 C CA . SER A 1 98 ? 6.283 4.901 -1.540 1.00 96.06 98 SER A CA 1
ATOM 786 C C . SER A 1 98 ? 7.021 3.936 -0.611 1.00 96.06 98 SER A C 1
ATOM 788 O O . SER A 1 98 ? 8.097 3.468 -0.976 1.00 96.06 98 SER A O 1
ATOM 790 N N . ARG A 1 99 ? 6.464 3.601 0.564 1.00 96.31 99 ARG A N 1
ATOM 791 C CA . ARG A 1 99 ? 7.049 2.628 1.492 1.00 96.31 99 ARG A CA 1
ATOM 792 C C . ARG A 1 99 ? 7.228 1.269 0.819 1.00 96.31 99 ARG A C 1
ATOM 794 O O . ARG A 1 99 ? 6.294 0.713 0.246 1.00 96.31 99 ARG A O 1
ATOM 801 N N . ILE A 1 100 ? 8.429 0.722 0.959 1.00 97.12 100 ILE A N 1
ATOM 802 C CA . ILE A 1 100 ? 8.834 -0.592 0.473 1.00 97.12 100 ILE A CA 1
ATOM 803 C C . ILE A 1 100 ? 8.931 -1.542 1.663 1.00 97.12 100 ILE A C 1
ATOM 805 O O . ILE A 1 100 ? 9.619 -1.272 2.647 1.00 97.12 100 ILE A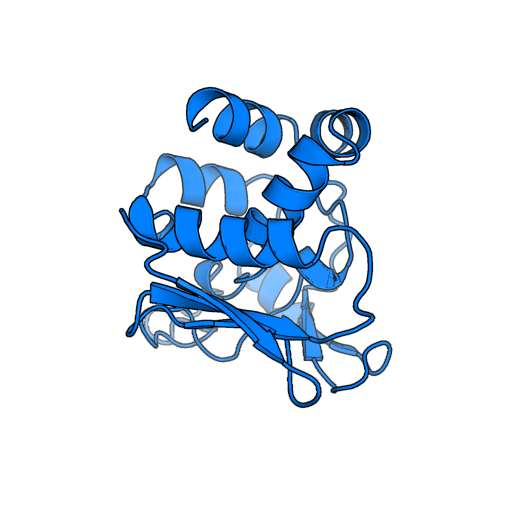 O 1
ATOM 809 N N . TYR A 1 101 ? 8.263 -2.683 1.544 1.00 96.75 101 TYR A N 1
ATOM 810 C CA . TYR A 1 101 ? 8.463 -3.821 2.431 1.00 96.75 101 TYR A CA 1
ATOM 811 C C . TYR A 1 101 ? 9.496 -4.789 1.852 1.00 96.75 101 TYR A C 1
ATOM 813 O O . TYR A 1 101 ? 9.659 -4.889 0.638 1.00 96.75 101 TYR A O 1
ATOM 821 N N . ASP A 1 102 ? 10.157 -5.567 2.711 1.00 96.62 102 ASP A N 1
ATOM 822 C CA . ASP A 1 102 ? 11.049 -6.636 2.242 1.00 96.62 102 ASP A CA 1
ATOM 823 C C . ASP A 1 102 ? 10.298 -7.716 1.467 1.00 96.62 102 ASP A C 1
ATOM 825 O O . ASP A 1 102 ? 10.841 -8.311 0.536 1.00 96.62 102 ASP A O 1
ATOM 829 N N . LYS A 1 103 ? 9.034 -7.944 1.841 1.00 97.44 103 LYS A N 1
ATOM 830 C CA . LYS A 1 103 ? 8.156 -8.918 1.206 1.00 97.44 103 LYS A CA 1
ATOM 831 C C . LYS A 1 103 ? 6.767 -8.353 0.981 1.00 97.44 103 LYS A C 1
ATOM 833 O O . LYS A 1 103 ? 6.271 -7.577 1.795 1.00 97.44 103 LYS A O 1
ATOM 838 N N . ASP A 1 104 ? 6.125 -8.805 -0.088 1.00 96.38 104 ASP A N 1
ATOM 839 C CA . ASP A 1 104 ? 4.710 -8.536 -0.321 1.00 96.38 104 ASP A CA 1
ATOM 840 C C . ASP A 1 104 ? 3.812 -9.358 0.626 1.00 96.38 104 ASP A C 1
ATOM 842 O O . ASP A 1 104 ? 4.269 -10.204 1.406 1.00 96.38 104 ASP A O 1
ATOM 846 N N . MET A 1 105 ? 2.496 -9.146 0.544 1.00 92.44 105 MET A N 1
ATOM 847 C CA . MET A 1 105 ? 1.524 -9.860 1.382 1.00 92.44 105 MET A CA 1
ATOM 848 C C . MET A 1 105 ? 1.472 -11.384 1.146 1.00 92.44 105 MET A C 1
ATOM 850 O O . MET A 1 105 ? 0.900 -12.107 1.966 1.00 92.44 105 MET A O 1
ATOM 854 N N . TYR A 1 106 ? 2.083 -11.884 0.068 1.00 94.31 106 TYR A N 1
ATOM 855 C CA . TYR A 1 106 ? 2.197 -13.306 -0.269 1.00 94.31 106 TYR A CA 1
ATOM 856 C C . TYR A 1 106 ? 3.587 -13.879 0.047 1.00 94.31 106 TYR A C 1
ATOM 858 O O . TYR A 1 106 ? 3.840 -15.052 -0.228 1.00 94.31 106 TYR A O 1
ATOM 866 N N . LYS A 1 107 ? 4.450 -13.096 0.711 1.00 95.56 107 LYS A N 1
ATOM 867 C CA . LYS A 1 107 ? 5.823 -13.441 1.109 1.00 95.56 107 LYS A CA 1
ATOM 868 C C . LYS A 1 107 ? 6.829 -13.517 -0.044 1.00 95.56 107 LYS A C 1
ATOM 870 O O . LYS A 1 107 ? 7.907 -14.080 0.165 1.00 95.56 107 LYS A O 1
ATOM 875 N N . ASN A 1 108 ? 6.519 -12.959 -1.214 1.00 96.38 108 ASN A N 1
ATOM 876 C CA . ASN A 1 108 ? 7.516 -12.813 -2.274 1.00 96.38 108 ASN A CA 1
ATOM 877 C C . ASN A 1 108 ? 8.444 -11.647 -1.940 1.00 96.38 108 ASN A C 1
ATOM 879 O O . ASN A 1 108 ? 7.987 -10.625 -1.431 1.00 96.38 108 ASN A O 1
ATOM 883 N N . GLU A 1 109 ? 9.731 -11.803 -2.233 1.00 97.62 109 GLU A N 1
ATOM 884 C CA . GLU A 1 109 ? 10.753 -10.792 -1.957 1.00 97.62 109 GLU A CA 1
ATOM 885 C C . GLU A 1 109 ? 10.528 -9.519 -2.792 1.00 97.62 109 GLU A C 1
ATOM 887 O O . GLU A 1 109 ? 9.898 -9.546 -3.854 1.00 97.62 109 GLU A O 1
ATOM 892 N N . ARG A 1 110 ? 11.082 -8.393 -2.329 1.00 96.25 110 ARG A N 1
ATOM 893 C CA . ARG A 1 110 ? 11.079 -7.109 -3.056 1.00 96.25 110 ARG A CA 1
ATOM 894 C C . ARG A 1 110 ? 11.835 -7.127 -4.388 1.00 96.25 110 ARG A C 1
ATOM 896 O O . ARG A 1 110 ? 11.643 -6.234 -5.210 1.00 96.25 110 ARG A O 1
ATOM 903 N N . ILE A 1 111 ? 12.672 -8.141 -4.602 1.00 96.81 111 ILE A N 1
ATOM 904 C CA . ILE A 1 111 ? 13.337 -8.436 -5.874 1.00 96.81 111 ILE A CA 1
ATOM 905 C C . ILE A 1 111 ? 12.922 -9.843 -6.286 1.00 96.81 111 ILE A C 1
ATOM 907 O O . ILE A 1 111 ? 13.143 -10.799 -5.542 1.00 96.81 111 ILE A O 1
ATOM 911 N N . ASP A 1 112 ? 12.361 -9.983 -7.480 1.00 94.25 112 ASP A N 1
ATOM 912 C CA . ASP A 1 112 ? 12.203 -11.291 -8.098 1.00 94.25 112 ASP A CA 1
ATOM 913 C C . ASP A 1 112 ? 13.573 -11.761 -8.600 1.00 94.25 112 ASP A C 1
ATOM 915 O O . ASP A 1 112 ? 14.066 -11.318 -9.632 1.00 94.25 112 ASP A O 1
ATOM 919 N N . PHE A 1 113 ? 14.212 -12.669 -7.863 1.00 89.75 113 PHE A N 1
ATOM 920 C CA . PHE A 1 113 ? 15.537 -13.187 -8.214 1.00 89.75 113 PHE A CA 1
ATOM 921 C C . PHE A 1 113 ? 15.564 -14.031 -9.495 1.00 89.75 113 PHE A C 1
ATOM 923 O O . PHE A 1 113 ? 16.648 -14.297 -10.011 1.00 89.75 113 PHE A O 1
ATOM 930 N N . SER A 1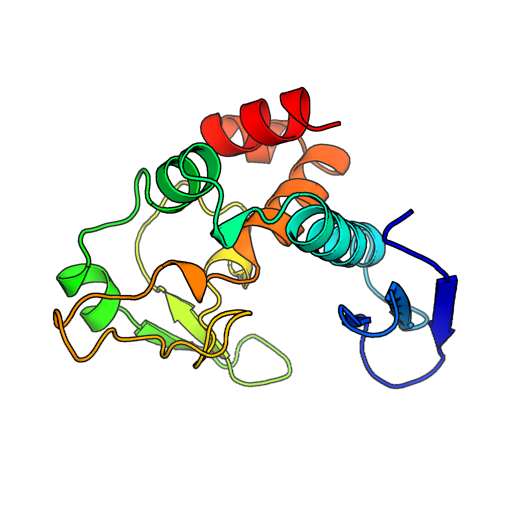 114 ? 14.409 -14.461 -10.013 1.00 92.12 114 SER A N 1
ATOM 931 C CA . SER A 1 114 ? 14.347 -15.203 -11.275 1.00 92.12 114 SER A CA 1
ATOM 932 C C . SER A 1 114 ? 14.431 -14.286 -12.497 1.00 92.12 114 SER A C 1
ATOM 934 O O . SER A 1 114 ? 14.988 -14.681 -13.521 1.00 92.12 114 SER A O 1
ATOM 936 N N . THR A 1 115 ? 13.930 -13.055 -12.376 1.00 93.31 115 THR A N 1
ATOM 937 C CA . THR A 1 115 ? 13.874 -12.059 -13.459 1.00 93.31 115 THR A CA 1
ATOM 938 C C . THR A 1 115 ? 14.814 -10.872 -13.234 1.00 93.31 115 THR A C 1
ATOM 940 O O . THR A 1 115 ? 15.169 -10.175 -14.180 1.00 93.31 115 THR A O 1
ATOM 943 N N . GLY A 1 116 ? 15.254 -10.650 -11.994 1.00 93.12 116 GLY A N 1
ATOM 944 C CA . GLY A 1 116 ? 15.967 -9.447 -11.570 1.00 93.12 116 GLY A CA 1
ATOM 945 C C . GLY A 1 116 ? 15.061 -8.220 -11.439 1.00 93.12 116 GLY A C 1
ATOM 946 O O . GLY A 1 116 ? 15.571 -7.103 -11.352 1.00 93.12 116 GLY A O 1
ATOM 947 N N . GLU A 1 117 ? 13.736 -8.398 -11.452 1.00 96.62 117 GLU A N 1
ATOM 948 C CA . GLU A 1 117 ? 12.786 -7.289 -11.447 1.00 96.62 117 GLU A CA 1
ATOM 949 C C . GLU A 1 117 ? 12.377 -6.839 -10.036 1.00 96.62 117 GLU A C 1
ATOM 951 O O . GLU A 1 117 ? 12.296 -7.626 -9.091 1.00 96.62 117 GLU A O 1
ATOM 956 N N . PHE A 1 118 ? 12.074 -5.548 -9.895 1.00 97.19 118 PHE A N 1
ATOM 957 C CA . PHE A 1 118 ? 11.452 -4.971 -8.714 1.00 97.19 118 PHE A CA 1
ATOM 958 C C . PHE A 1 118 ? 10.032 -5.513 -8.558 1.00 97.19 118 PHE A C 1
ATOM 960 O O . PHE A 1 118 ? 9.178 -5.360 -9.438 1.00 97.19 118 PHE A O 1
ATOM 967 N N . ASN A 1 119 ? 9.748 -6.108 -7.403 1.00 97.25 119 ASN A N 1
ATOM 968 C CA . ASN A 1 119 ? 8.407 -6.559 -7.080 1.00 97.25 119 ASN A CA 1
ATOM 969 C C . ASN A 1 119 ? 7.564 -5.377 -6.593 1.00 97.25 119 ASN A C 1
ATOM 971 O O . ASN A 1 119 ? 7.510 -5.076 -5.407 1.00 97.25 119 ASN A O 1
ATOM 975 N N . TYR A 1 120 ? 6.826 -4.751 -7.503 1.00 96.44 120 TYR A N 1
ATOM 976 C CA . TYR A 1 120 ? 5.955 -3.619 -7.187 1.00 96.44 120 TYR A CA 1
ATOM 977 C C . TYR A 1 120 ? 4.882 -3.918 -6.115 1.00 96.44 120 TYR A C 1
ATOM 979 O O . TYR A 1 120 ? 4.376 -2.987 -5.490 1.00 96.44 120 TYR A O 1
ATOM 987 N N . LYS A 1 121 ? 4.547 -5.192 -5.847 1.00 97.25 121 LYS A N 1
ATOM 988 C CA . LYS A 1 121 ? 3.569 -5.574 -4.808 1.00 97.25 121 LYS A CA 1
ATOM 989 C C . LYS A 1 121 ? 4.052 -5.285 -3.382 1.00 97.25 121 LYS A C 1
ATOM 991 O O . LYS A 1 121 ? 3.250 -5.343 -2.455 1.00 97.25 121 LYS A O 1
ATOM 996 N N . VAL A 1 122 ? 5.331 -4.957 -3.194 1.00 97.62 122 VAL A N 1
ATOM 997 C CA . VAL A 1 122 ? 5.864 -4.531 -1.891 1.00 97.62 122 VAL A CA 1
ATOM 998 C C . VAL A 1 122 ? 5.527 -3.088 -1.526 1.00 97.62 122 VAL A C 1
ATOM 1000 O O . VAL A 1 122 ? 5.791 -2.685 -0.397 1.00 97.62 122 VAL A O 1
ATOM 1003 N N . LEU A 1 123 ? 4.934 -2.314 -2.442 1.00 97.25 123 LEU A N 1
ATOM 1004 C CA . LEU A 1 123 ? 4.327 -1.014 -2.144 1.00 97.25 123 LEU A CA 1
ATOM 1005 C C . LEU A 1 123 ? 2.980 -1.237 -1.441 1.00 97.25 123 LEU A C 1
ATOM 1007 O O . LEU A 1 123 ? 1.910 -1.010 -2.010 1.00 97.25 123 LEU A O 1
ATOM 1011 N N . GLY A 1 124 ? 3.049 -1.770 -0.219 1.00 96.56 124 GLY A N 1
ATOM 1012 C CA . GLY A 1 124 ? 1.898 -2.237 0.560 1.00 96.56 124 GLY A CA 1
ATOM 1013 C C . GLY A 1 124 ? 0.949 -1.122 0.999 1.00 96.56 124 GLY A C 1
ATOM 1014 O O . GLY A 1 124 ? -0.216 -1.389 1.255 1.00 96.56 124 GLY A O 1
ATOM 1015 N N . GLU A 1 125 ? 1.435 0.119 1.029 1.00 97.19 125 GLU A N 1
ATOM 1016 C CA . GLU A 1 125 ? 0.685 1.292 1.498 1.00 97.19 125 GLU A CA 1
ATOM 1017 C C . GLU A 1 125 ? -0.009 2.067 0.378 1.00 97.19 125 GLU A C 1
ATOM 1019 O O . GLU A 1 125 ? -0.717 3.043 0.621 1.00 97.19 125 GLU A O 1
ATOM 1024 N N . TYR A 1 126 ? 0.220 1.681 -0.881 1.00 97.88 126 TYR A N 1
ATOM 1025 C CA . TYR A 1 126 ? -0.238 2.463 -2.024 1.00 97.88 126 TYR A CA 1
ATOM 1026 C C . TYR A 1 126 ? -1.764 2.617 -2.045 1.00 97.88 126 TYR A C 1
ATOM 1028 O O . TYR A 1 126 ? -2.269 3.732 -2.215 1.00 97.88 126 TYR A O 1
ATOM 1036 N N . PHE A 1 127 ? -2.502 1.518 -1.859 1.00 98.12 127 PHE A N 1
ATOM 1037 C CA . PHE A 1 127 ? -3.960 1.558 -1.896 1.00 98.12 127 PHE A CA 1
ATOM 1038 C C . PHE A 1 127 ? -4.561 2.062 -0.584 1.00 98.12 127 PHE A C 1
ATOM 1040 O O . PHE A 1 127 ? -5.443 2.916 -0.652 1.00 98.12 127 PHE A O 1
ATOM 1047 N N . SER A 1 128 ? -4.099 1.603 0.584 1.00 97.69 128 SER A N 1
ATOM 1048 C CA . SER A 1 128 ? -4.599 2.059 1.893 1.00 97.69 128 SER A CA 1
ATOM 1049 C C . SER A 1 128 ? -4.530 3.582 2.059 1.00 97.69 128 SER A C 1
ATOM 1051 O O . SER A 1 128 ? -5.534 4.222 2.389 1.00 97.69 128 SER A O 1
ATOM 1053 N N . GLU A 1 129 ? -3.394 4.196 1.723 1.00 97.88 129 GLU A N 1
ATOM 1054 C CA . GLU A 1 129 ? -3.240 5.654 1.725 1.00 97.88 129 GLU A CA 1
ATOM 1055 C C . GLU A 1 129 ? -4.097 6.333 0.655 1.00 97.88 129 GLU A C 1
ATOM 1057 O O . GLU A 1 129 ? -4.688 7.384 0.909 1.00 97.88 129 GLU A O 1
ATOM 1062 N N . GLY A 1 130 ? -4.203 5.728 -0.531 1.00 97.88 130 GLY A N 1
ATOM 1063 C CA . GLY A 1 130 ? -5.078 6.210 -1.596 1.00 97.88 130 GLY A CA 1
ATOM 1064 C C . GLY A 1 130 ? -6.543 6.235 -1.166 1.00 97.88 130 GLY A C 1
ATOM 1065 O O . GLY A 1 130 ? -7.234 7.223 -1.385 1.00 97.88 130 GLY A O 1
ATOM 1066 N N . TYR A 1 131 ? -7.014 5.192 -0.487 1.00 98.25 131 TYR A N 1
ATOM 1067 C CA . TYR A 1 131 ? -8.370 5.099 0.043 1.00 98.25 131 TYR A CA 1
ATOM 1068 C C . TYR A 1 131 ? -8.632 6.127 1.150 1.00 98.25 131 TYR A C 1
ATOM 1070 O O . TYR A 1 131 ? -9.645 6.830 1.107 1.00 98.25 131 TYR A O 1
ATOM 1078 N N . LYS A 1 132 ? -7.686 6.306 2.083 1.00 97.62 132 LYS A N 1
ATOM 1079 C CA . LYS A 1 132 ? -7.723 7.411 3.056 1.00 97.62 132 LYS A CA 1
ATOM 1080 C C . LYS A 1 132 ? -7.847 8.763 2.342 1.00 97.62 132 LYS A C 1
ATOM 1082 O O . LYS A 1 132 ? -8.719 9.565 2.677 1.00 97.62 132 LYS A O 1
ATOM 1087 N N . GLY A 1 133 ? -7.024 8.988 1.316 1.00 97.44 133 GLY A N 1
ATOM 1088 C CA . GLY A 1 133 ? -7.047 10.191 0.486 1.00 97.44 133 GLY A CA 1
ATOM 1089 C C . GLY A 1 133 ? -8.366 10.390 -0.260 1.00 97.44 133 GLY A C 1
ATOM 1090 O O . GLY A 1 133 ? -8.879 11.501 -0.289 1.00 97.44 133 GLY A O 1
ATOM 1091 N N . TYR A 1 134 ? -8.962 9.327 -0.802 1.00 98.00 134 TYR A N 1
ATOM 1092 C CA . TYR A 1 134 ? -10.251 9.374 -1.496 1.00 98.00 134 TYR A CA 1
ATOM 1093 C C . TYR A 1 134 ? -11.376 9.914 -0.603 1.00 98.00 134 TYR A C 1
ATOM 1095 O O . TYR A 1 134 ? -12.248 10.635 -1.081 1.00 98.00 134 TYR A O 1
ATOM 1103 N N . ILE A 1 135 ? -11.346 9.595 0.691 1.00 97.38 135 ILE A N 1
ATOM 1104 C CA . ILE A 1 135 ? -12.371 10.028 1.646 1.00 97.38 135 ILE A CA 1
ATOM 1105 C C . ILE A 1 135 ? -12.064 11.422 2.201 1.00 97.38 135 ILE A C 1
ATOM 1107 O O . ILE A 1 135 ? -12.948 12.275 2.214 1.00 97.38 135 ILE A O 1
ATOM 1111 N N . LEU A 1 136 ? -10.829 11.666 2.652 1.00 96.56 136 LEU A N 1
ATOM 1112 C CA . LEU A 1 136 ? -10.482 12.908 3.354 1.00 96.56 136 LEU A CA 1
ATOM 1113 C C . LEU A 1 136 ? -10.143 14.069 2.414 1.00 96.56 136 LEU A C 1
ATOM 1115 O O . LEU A 1 136 ? -10.461 15.219 2.705 1.00 96.56 136 LEU A O 1
ATOM 1119 N N . ASN A 1 137 ? -9.482 13.790 1.290 1.00 95.81 137 ASN A N 1
ATOM 1120 C CA . ASN A 1 137 ? -9.077 14.800 0.314 1.00 95.81 137 ASN A CA 1
ATOM 1121 C C . ASN A 1 137 ? -9.128 14.243 -1.125 1.00 95.81 137 ASN A C 1
ATOM 1123 O O . ASN A 1 137 ? -8.088 14.078 -1.778 1.00 95.81 137 ASN A O 1
ATOM 1127 N N . PRO A 1 138 ? -10.339 13.952 -1.642 1.00 97.06 138 PRO A N 1
ATOM 1128 C CA . PRO A 1 138 ? -10.519 13.333 -2.954 1.00 97.06 138 PRO A CA 1
ATOM 1129 C C . PRO A 1 138 ? -9.903 14.140 -4.097 1.00 97.06 138 PRO A C 1
ATOM 1131 O O . PRO A 1 138 ? -9.470 13.548 -5.082 1.00 97.06 138 PRO A O 1
ATOM 1134 N N . ASN A 1 139 ? -9.853 15.472 -3.988 1.00 97.81 139 ASN A N 1
ATOM 1135 C CA . ASN A 1 139 ? -9.303 16.331 -5.038 1.00 97.81 139 ASN A CA 1
ATOM 1136 C C . ASN A 1 139 ? -7.792 16.128 -5.197 1.00 97.81 139 ASN A C 1
ATOM 1138 O O . ASN A 1 139 ? -7.339 15.930 -6.318 1.00 97.81 139 ASN A O 1
ATOM 1142 N N . ASN A 1 140 ? -7.034 16.070 -4.096 1.00 97.12 140 ASN A N 1
ATOM 1143 C CA . ASN A 1 140 ? -5.594 15.797 -4.148 1.00 97.12 140 ASN A CA 1
ATOM 1144 C C . ASN A 1 140 ? -5.297 14.420 -4.765 1.00 97.12 140 ASN A C 1
ATOM 1146 O O . ASN A 1 140 ? -4.398 14.294 -5.595 1.00 97.12 140 ASN A O 1
ATOM 1150 N N . LEU A 1 141 ? -6.084 13.392 -4.417 1.00 97.69 141 LEU A N 1
ATOM 1151 C CA . LEU A 1 141 ? -5.957 12.079 -5.057 1.00 97.69 141 LEU A CA 1
ATOM 1152 C C . LEU A 1 141 ? -6.295 12.139 -6.545 1.00 97.69 141 LEU A C 1
ATOM 1154 O O . LEU A 1 141 ? -5.565 11.591 -7.360 1.00 97.69 141 LEU A O 1
ATOM 1158 N N . LYS A 1 142 ? -7.383 12.815 -6.908 1.00 97.75 142 LYS A N 1
ATOM 1159 C CA . LYS A 1 142 ? -7.817 12.952 -8.298 1.00 97.75 142 LYS A CA 1
ATOM 1160 C C . LYS A 1 142 ? -6.785 13.680 -9.163 1.00 97.75 142 LYS A C 1
ATOM 1162 O O . LYS A 1 142 ? -6.611 13.311 -10.321 1.00 97.75 142 LYS A O 1
ATOM 1167 N N . GLU A 1 143 ? -6.134 14.704 -8.618 1.00 97.12 143 GLU A N 1
ATOM 1168 C CA . GLU A 1 143 ? -5.103 15.491 -9.303 1.00 97.12 143 GLU A CA 1
ATOM 1169 C C . GLU A 1 143 ? -3.811 14.699 -9.509 1.00 97.12 143 GLU A C 1
ATOM 1171 O O . GLU A 1 143 ? -3.251 14.728 -10.604 1.00 97.12 143 GLU A O 1
ATOM 1176 N N . LYS A 1 144 ? -3.353 13.974 -8.484 1.00 96.50 144 LYS A N 1
ATOM 1177 C CA . LYS A 1 144 ? -2.090 13.226 -8.539 1.00 96.50 144 LYS A CA 1
ATOM 1178 C C . LYS A 1 144 ? -2.225 11.855 -9.196 1.00 96.50 144 LYS A C 1
ATOM 1180 O O . LYS A 1 144 ? -1.376 11.467 -9.992 1.00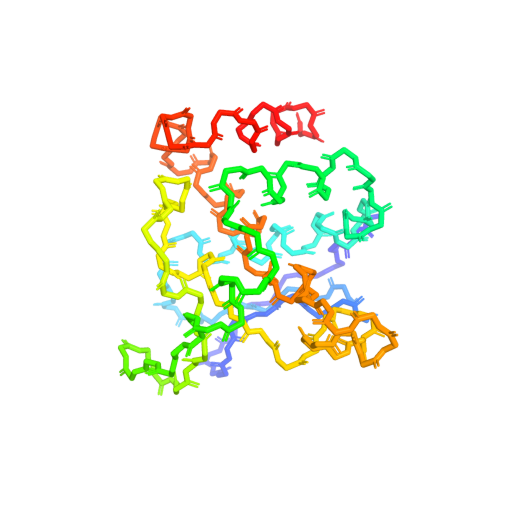 96.50 144 LYS A O 1
ATOM 1185 N N . ASP A 1 145 ? -3.292 11.124 -8.891 1.00 97.62 145 ASP A N 1
ATOM 1186 C CA . ASP A 1 145 ? -3.517 9.754 -9.350 1.00 97.62 145 ASP A CA 1
ATOM 1187 C C . ASP A 1 145 ? -4.991 9.510 -9.708 1.00 97.62 145 ASP A C 1
ATOM 1189 O O . ASP A 1 145 ? -5.758 8.827 -9.019 1.00 97.62 145 ASP A O 1
ATOM 1193 N N . ILE A 1 146 ? -5.395 10.066 -10.851 1.00 97.56 146 ILE A N 1
ATOM 1194 C CA . ILE A 1 146 ? -6.749 9.908 -11.393 1.00 97.56 146 ILE A CA 1
ATOM 1195 C C . ILE A 1 146 ? -7.136 8.436 -11.617 1.00 97.56 146 ILE A C 1
ATOM 1197 O O . ILE A 1 146 ? -8.316 8.084 -11.546 1.00 97.56 146 ILE A O 1
ATOM 1201 N N . LYS A 1 147 ? -6.156 7.564 -11.890 1.00 98.00 147 LYS A N 1
ATOM 1202 C CA . LYS A 1 147 ? -6.388 6.137 -12.140 1.00 98.00 147 LYS A CA 1
ATOM 1203 C C . LYS A 1 147 ? -6.799 5.441 -10.845 1.00 98.00 147 LYS A C 1
ATOM 1205 O O . LYS A 1 147 ? -7.818 4.750 -10.841 1.00 98.00 147 LYS A O 1
ATOM 1210 N N . LEU A 1 148 ? -6.072 5.677 -9.751 1.00 98.12 148 LEU A N 1
ATOM 1211 C CA . LEU A 1 148 ? -6.428 5.158 -8.431 1.00 98.12 148 LEU A CA 1
ATOM 1212 C C . LEU A 1 148 ? -7.739 5.765 -7.918 1.00 98.12 148 LEU A C 1
ATOM 1214 O O . LEU A 1 148 ? -8.587 5.029 -7.416 1.00 98.12 148 LEU A O 1
ATOM 1218 N N . TYR A 1 149 ? -7.953 7.071 -8.114 1.00 98.44 149 TYR A N 1
ATOM 1219 C CA . TYR A 1 149 ? -9.213 7.736 -7.765 1.00 98.44 149 TYR A CA 1
ATOM 1220 C C . TYR A 1 149 ? -10.425 7.048 -8.412 1.00 98.44 149 TYR A C 1
ATOM 1222 O O . TYR A 1 149 ? -11.377 6.672 -7.725 1.00 98.44 149 TYR A O 1
ATOM 1230 N N . ASN A 1 150 ? -10.389 6.862 -9.736 1.00 98.44 150 ASN A N 1
ATOM 1231 C CA . ASN A 1 150 ? -11.487 6.230 -10.468 1.00 98.44 150 ASN A CA 1
ATOM 1232 C C . ASN A 1 150 ? -11.659 4.762 -10.068 1.00 98.44 150 ASN A C 1
ATOM 1234 O O . ASN A 1 150 ? -12.787 4.294 -9.947 1.00 98.44 150 ASN A O 1
ATOM 1238 N N . PHE A 1 151 ? -10.557 4.050 -9.822 1.00 98.38 151 PHE A N 1
ATOM 1239 C CA . PHE A 1 151 ? -10.605 2.666 -9.366 1.00 98.38 151 PHE A CA 1
ATOM 1240 C C . PHE A 1 151 ? -11.302 2.524 -8.013 1.00 98.38 151 PHE A C 1
ATOM 1242 O O . PHE A 1 151 ? -12.184 1.683 -7.877 1.00 98.38 151 PHE A O 1
ATOM 1249 N N . ILE A 1 152 ? -10.958 3.368 -7.034 1.00 98.12 152 ILE A N 1
ATOM 1250 C CA . ILE A 1 152 ? -11.619 3.363 -5.724 1.00 98.12 152 ILE A CA 1
ATOM 1251 C C . ILE A 1 152 ? -13.101 3.704 -5.886 1.00 98.12 152 ILE A C 1
ATOM 1253 O O . ILE A 1 152 ? -13.934 2.991 -5.342 1.00 98.12 152 ILE A O 1
ATOM 1257 N N . LYS A 1 153 ? -13.438 4.722 -6.688 1.00 97.75 153 LYS A N 1
ATOM 1258 C CA . LYS A 1 153 ? -14.828 5.119 -6.962 1.00 97.75 153 LYS A CA 1
ATOM 1259 C C . LYS A 1 153 ? -15.688 3.997 -7.557 1.00 97.75 153 LYS A C 1
ATOM 1261 O O . LYS A 1 153 ? -16.884 3.965 -7.313 1.00 97.75 153 LYS A O 1
ATOM 1266 N N . GLU A 1 154 ? -15.112 3.125 -8.379 1.00 96.50 154 GLU A N 1
ATOM 1267 C CA . GLU A 1 154 ? -15.819 1.964 -8.938 1.00 96.50 154 GLU A CA 1
ATOM 1268 C C . GLU A 1 154 ? -15.943 0.804 -7.939 1.00 96.50 154 GLU A C 1
ATOM 1270 O O . GLU A 1 154 ? -16.804 -0.059 -8.103 1.00 96.50 154 GLU A O 1
ATOM 1275 N N . LEU A 1 155 ? -15.061 0.757 -6.938 1.00 93.25 155 LEU A N 1
ATOM 1276 C CA . LEU A 1 155 ? -14.991 -0.311 -5.947 1.00 93.25 155 LEU A CA 1
ATOM 1277 C C . LEU A 1 155 ? -15.979 -0.118 -4.785 1.00 93.25 155 LEU A C 1
ATOM 1279 O O . LEU A 1 155 ? -16.399 -1.119 -4.193 1.00 93.25 155 LEU A O 1
ATOM 1283 N N . VAL A 1 156 ? -16.302 1.138 -4.438 1.00 85.44 156 VAL A N 1
ATOM 1284 C CA . VAL A 1 156 ? -17.131 1.519 -3.273 1.00 85.44 156 VAL A CA 1
ATOM 1285 C C . VAL A 1 156 ? -18.500 2.080 -3.624 1.00 85.44 156 VAL A C 1
ATOM 1287 O O . VAL A 1 156 ? -18.631 2.769 -4.657 1.00 85.44 156 VAL A O 1
#